Protein AF-S4PDK3-F1 (afdb_monomer_lite)

pLDDT: mean 81.44, std 12.2, range [39.62, 94.69]

Secondary structure (DSSP, 8-state):
-------EEEEEE-TT-----TTPPPSSHHHHHHHHTSEEEEEE-SS-GGG-EE-SHHHHHHS--HHHHHHHHHTTSS---HHHHHS-------SSPPPPPPPPP---

Sequence (108 aa):
ISSDSTSKVYLIRNENAGSIDCNQSWSTFDEYKRHSIAFQKTTLPDSDWEKGSCDCPQFFTKYMCKHILGLAIRLKLTTPPLDAKAVAIERKRKRGRPTKSKPALILQ

Organism: NCBI:txid116150

Radius of gyration: 21.24 Å; chains: 1; bounding box: 57×64×38 Å

Foldseek 3Di:
DDDDQPKDKDKAADPQQDDDDPPDDDPDPVSVVSNVVRIKIKIAGPQCLLCIDIPDPVCVVPVDDPVSVVVCVVSVVDDDDPVVVVPPPDPPPPPDDDDDDDDDDDDD

Structure (mmCIF, N/CA/C/O backbone):
data_AF-S4PDK3-F1
#
_entry.id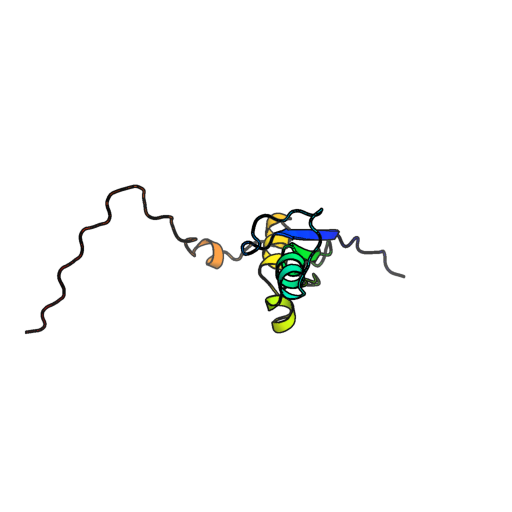   AF-S4PDK3-F1
#
loop_
_atom_site.group_PDB
_atom_site.id
_atom_site.type_symbol
_atom_site.label_atom_id
_atom_site.label_alt_id
_atom_site.label_comp_id
_atom_site.label_asym_id
_atom_site.label_entity_id
_atom_site.label_seq_id
_atom_site.pdbx_PDB_ins_code
_atom_site.Cartn_x
_atom_site.Cartn_y
_atom_site.Cartn_z
_atom_site.occupancy
_atom_site.B_iso_or_equiv
_atom_site.auth_seq_id
_atom_site.auth_comp_id
_atom_site.auth_asym_id
_atom_site.auth_atom_id
_atom_site.pdbx_PDB_model_num
ATOM 1 N N . ILE A 1 1 ? 0.318 27.366 14.161 1.00 39.62 1 ILE A N 1
ATOM 2 C CA . ILE A 1 1 ? 1.320 26.520 13.471 1.00 39.62 1 ILE A CA 1
ATOM 3 C C . ILE A 1 1 ? 1.182 25.148 14.113 1.00 39.62 1 ILE A C 1
ATOM 5 O O . ILE A 1 1 ? 1.679 24.946 15.212 1.00 39.62 1 ILE A O 1
ATOM 9 N N . SER A 1 2 ? 0.283 24.324 13.571 1.00 41.81 2 SER A N 1
ATOM 10 C CA . SER A 1 2 ? -0.170 23.089 14.217 1.00 41.81 2 SER A CA 1
ATOM 11 C C . SER A 1 2 ? 0.901 22.012 14.108 1.00 41.81 2 SER A C 1
ATOM 13 O O . SER A 1 2 ? 1.365 21.725 13.009 1.00 41.81 2 SER A O 1
ATOM 15 N N . SER A 1 3 ? 1.246 21.461 15.267 1.00 47.06 3 SER A N 1
ATOM 16 C CA . SER A 1 3 ? 2.031 20.254 15.526 1.00 47.06 3 SER A CA 1
ATOM 17 C C . SER A 1 3 ? 2.126 19.268 14.358 1.00 47.06 3 SER A C 1
ATOM 19 O O . SER A 1 3 ? 1.108 18.727 13.920 1.00 47.06 3 SER A O 1
ATOM 21 N N . ASP A 1 4 ? 3.362 19.007 13.934 1.00 52.31 4 ASP A N 1
ATOM 22 C CA . ASP A 1 4 ? 3.757 17.935 13.024 1.00 52.31 4 ASP A CA 1
ATOM 23 C C . ASP A 1 4 ? 3.099 16.607 13.412 1.00 52.31 4 ASP A C 1
ATOM 25 O O . ASP A 1 4 ? 3.454 15.966 14.403 1.00 52.31 4 ASP A O 1
ATOM 29 N N . SER A 1 5 ? 2.138 16.166 12.607 1.00 61.06 5 SER A N 1
ATOM 30 C CA . SER A 1 5 ? 1.683 14.784 12.634 1.00 61.06 5 SER A CA 1
ATOM 31 C C . SER A 1 5 ? 2.828 13.909 12.124 1.00 61.06 5 SER A C 1
ATOM 33 O O . SER A 1 5 ? 3.147 13.943 10.931 1.00 61.06 5 SER A O 1
ATOM 35 N N . THR A 1 6 ? 3.453 13.140 13.014 1.00 79.38 6 THR A N 1
ATOM 36 C CA . THR A 1 6 ? 4.539 12.203 12.703 1.00 79.38 6 THR A CA 1
ATOM 37 C C . THR A 1 6 ? 4.068 11.158 11.696 1.00 79.38 6 THR A C 1
ATOM 39 O O . THR A 1 6 ? 3.515 10.121 12.048 1.00 79.38 6 THR A O 1
ATOM 42 N N . SER A 1 7 ? 4.250 11.445 10.410 1.00 81.12 7 SER A N 1
ATOM 43 C CA . SER A 1 7 ? 3.904 10.520 9.335 1.00 81.12 7 SER A CA 1
ATOM 44 C C . SER A 1 7 ? 5.002 9.472 9.210 1.00 81.12 7 SER A C 1
ATOM 46 O O . SER A 1 7 ? 6.175 9.810 9.045 1.00 81.12 7 SER A O 1
ATOM 48 N N . LYS A 1 8 ? 4.632 8.192 9.283 1.00 90.38 8 LYS A N 1
ATOM 49 C CA . LYS A 1 8 ? 5.576 7.076 9.147 1.00 90.38 8 LYS A CA 1
ATOM 50 C C . LYS A 1 8 ? 5.553 6.535 7.727 1.00 90.38 8 LYS A C 1
ATOM 52 O O . LYS A 1 8 ? 4.505 6.472 7.084 1.00 90.38 8 LYS A O 1
ATOM 57 N N . VAL A 1 9 ? 6.724 6.132 7.246 1.00 93.19 9 VAL A N 1
ATOM 58 C CA . VAL A 1 9 ? 6.899 5.543 5.916 1.00 93.19 9 VAL A CA 1
ATOM 59 C C . VAL A 1 9 ? 7.101 4.039 6.055 1.00 93.19 9 VAL A C 1
ATOM 61 O O . VAL A 1 9 ? 7.953 3.583 6.814 1.00 93.19 9 VAL A O 1
ATOM 64 N N . TYR A 1 10 ? 6.334 3.275 5.288 1.00 92.44 10 TYR A N 1
ATOM 65 C CA . TYR A 1 10 ? 6.377 1.822 5.220 1.00 92.44 10 TYR A CA 1
ATOM 66 C C . TYR A 1 10 ? 6.753 1.381 3.808 1.00 92.44 10 TYR A C 1
ATOM 68 O O . TYR A 1 10 ? 6.238 1.912 2.825 1.00 92.44 10 TYR A O 1
ATOM 76 N N . LEU A 1 11 ? 7.628 0.382 3.707 1.00 91.31 11 LEU A N 1
ATOM 77 C CA . LEU A 1 11 ? 7.985 -0.259 2.444 1.00 91.31 11 LEU A CA 1
ATOM 78 C C . LEU A 1 11 ? 7.333 -1.640 2.393 1.00 91.31 11 LEU A C 1
ATOM 80 O O . LEU A 1 11 ? 7.644 -2.514 3.202 1.00 91.31 11 LEU A O 1
ATOM 84 N N . ILE A 1 12 ? 6.409 -1.834 1.455 1.00 89.88 12 ILE A N 1
ATOM 85 C CA . ILE A 1 12 ? 5.692 -3.098 1.271 1.00 89.88 12 ILE A CA 1
ATOM 86 C C . ILE A 1 12 ? 6.261 -3.792 0.044 1.00 89.88 12 ILE A C 1
ATOM 88 O O . ILE A 1 12 ? 6.200 -3.256 -1.058 1.00 89.88 12 ILE A O 1
ATOM 92 N N . ARG A 1 13 ? 6.807 -4.995 0.217 1.00 86.06 13 ARG A N 1
ATOM 93 C CA . ARG A 1 13 ? 7.316 -5.777 -0.911 1.00 86.06 13 ARG A CA 1
ATOM 94 C C . ARG A 1 13 ? 6.174 -6.142 -1.860 1.00 86.06 13 ARG A C 1
ATOM 96 O O . ARG A 1 13 ? 5.139 -6.647 -1.431 1.00 86.06 13 ARG A O 1
ATOM 103 N N . ASN A 1 14 ? 6.391 -5.919 -3.148 1.00 81.62 14 ASN A N 1
ATOM 104 C CA . ASN A 1 14 ? 5.505 -6.361 -4.207 1.00 81.62 14 ASN A CA 1
ATOM 105 C C . ASN A 1 14 ? 5.645 -7.876 -4.395 1.00 81.62 14 ASN A C 1
ATOM 107 O O . ASN A 1 14 ? 6.742 -8.396 -4.580 1.00 81.62 14 ASN A O 1
ATOM 111 N N . GLU A 1 15 ? 4.519 -8.577 -4.361 1.00 73.25 15 GLU A N 1
ATOM 112 C CA . GLU A 1 15 ? 4.423 -10.036 -4.480 1.00 73.25 15 GLU A CA 1
ATOM 113 C C . GLU A 1 15 ? 4.937 -10.543 -5.839 1.00 73.25 15 GLU A C 1
ATOM 115 O O . GLU A 1 15 ? 5.462 -11.647 -5.935 1.00 73.25 15 GLU A O 1
ATOM 120 N N . ASN A 1 16 ? 4.835 -9.707 -6.877 1.00 71.94 16 ASN A N 1
ATOM 121 C CA . ASN A 1 16 ? 5.322 -10.010 -8.224 1.00 71.94 16 ASN A CA 1
ATOM 122 C C . ASN A 1 16 ? 6.819 -9.725 -8.400 1.00 71.94 16 ASN A C 1
ATOM 124 O O . ASN A 1 16 ? 7.384 -10.019 -9.453 1.00 71.94 16 ASN A O 1
ATOM 128 N N . ALA A 1 17 ? 7.463 -9.117 -7.404 1.00 69.56 17 ALA A N 1
ATOM 129 C CA . ALA A 1 17 ? 8.895 -8.905 -7.446 1.00 69.56 17 ALA A CA 1
ATOM 130 C C . ALA A 1 17 ? 9.600 -10.218 -7.114 1.00 69.56 17 ALA A C 1
ATOM 132 O O . ALA A 1 17 ? 9.403 -10.782 -6.035 1.00 69.56 17 ALA A O 1
ATOM 133 N N . GLY A 1 18 ? 10.433 -10.693 -8.040 1.00 72.31 18 GLY A N 1
ATOM 134 C CA . GLY A 1 18 ? 11.300 -11.847 -7.820 1.00 72.31 18 GLY A CA 1
ATOM 135 C C . GLY A 1 18 ? 12.312 -11.628 -6.687 1.00 72.31 18 GLY A C 1
ATOM 136 O O . GLY A 1 18 ? 12.161 -10.767 -5.813 1.00 72.31 18 GLY A O 1
ATOM 137 N N . SER A 1 19 ? 13.381 -12.422 -6.671 1.00 74.56 19 SER A N 1
ATOM 138 C CA . SER A 1 19 ? 14.538 -12.123 -5.822 1.00 74.56 19 SER A CA 1
ATOM 139 C C . SER A 1 19 ? 15.125 -10.767 -6.221 1.00 74.56 19 SER A C 1
ATOM 141 O O . SER A 1 19 ? 15.396 -10.533 -7.396 1.00 74.56 19 SER A O 1
ATOM 143 N N . ILE A 1 20 ? 15.287 -9.872 -5.249 1.00 71.00 20 ILE A N 1
ATOM 144 C CA . ILE A 1 20 ? 15.878 -8.548 -5.454 1.00 71.00 20 ILE A CA 1
ATOM 145 C C . ILE A 1 20 ? 17.266 -8.604 -4.833 1.00 71.00 20 ILE A C 1
ATOM 147 O O . ILE A 1 20 ? 17.374 -8.790 -3.621 1.00 71.00 20 ILE A O 1
ATOM 151 N N . ASP A 1 21 ? 18.296 -8.452 -5.654 1.00 75.25 21 ASP A N 1
ATOM 152 C CA . ASP A 1 21 ? 19.640 -8.137 -5.185 1.00 75.25 21 ASP A CA 1
ATOM 153 C C . ASP A 1 21 ? 19.830 -6.621 -5.296 1.00 75.25 21 ASP A C 1
ATOM 155 O O . ASP A 1 21 ? 19.724 -6.045 -6.379 1.00 75.25 21 ASP A O 1
ATOM 159 N N . CYS A 1 22 ? 20.042 -5.956 -4.161 1.00 68.75 22 CYS A N 1
ATOM 160 C CA . CYS A 1 22 ? 20.239 -4.509 -4.108 1.00 68.75 22 CYS A CA 1
ATOM 161 C C . CYS A 1 22 ? 21.620 -4.064 -4.613 1.00 68.75 22 CYS A C 1
ATOM 163 O O . CYS A 1 22 ? 21.813 -2.868 -4.817 1.00 68.75 22 CYS A O 1
ATOM 165 N N . ASN A 1 23 ? 22.551 -4.997 -4.837 1.00 75.50 23 ASN A N 1
ATOM 166 C CA . ASN A 1 23 ? 23.892 -4.715 -5.354 1.00 75.50 23 ASN A CA 1
ATOM 167 C C . ASN A 1 23 ? 24.024 -4.968 -6.863 1.00 75.50 23 ASN A C 1
ATOM 169 O O . ASN A 1 23 ? 25.102 -4.783 -7.428 1.00 75.50 23 ASN A O 1
ATOM 173 N N . GLN A 1 24 ? 22.948 -5.395 -7.525 1.00 74.81 24 GLN A N 1
ATOM 174 C CA . GLN A 1 24 ? 22.968 -5.686 -8.951 1.00 74.81 24 GLN A CA 1
ATOM 175 C C . GLN A 1 24 ? 22.796 -4.401 -9.771 1.00 74.81 24 GLN A C 1
ATOM 177 O O . GLN A 1 24 ? 21.829 -3.659 -9.599 1.00 74.81 24 GLN A O 1
ATOM 182 N N . SER A 1 25 ? 23.730 -4.143 -10.688 1.00 79.06 25 SER A N 1
ATOM 183 C CA . SER A 1 25 ? 23.577 -3.089 -11.687 1.00 79.06 25 SER A CA 1
ATOM 184 C C . SER A 1 25 ? 22.535 -3.497 -12.729 1.00 79.06 25 SER A C 1
ATOM 186 O O . SER A 1 25 ? 22.462 -4.654 -13.146 1.00 79.06 25 SER A O 1
ATOM 188 N N . TRP A 1 26 ? 21.712 -2.540 -13.156 1.00 82.00 26 TRP A N 1
ATOM 189 C CA . TRP A 1 26 ? 20.716 -2.766 -14.201 1.00 82.00 26 TRP A CA 1
ATOM 190 C C . TRP A 1 26 ? 21.315 -2.429 -15.559 1.00 82.00 26 TRP A C 1
ATOM 192 O O . TRP A 1 26 ? 21.878 -1.350 -15.742 1.00 82.00 26 TRP A O 1
ATOM 202 N N . SER A 1 27 ? 21.183 -3.350 -16.510 1.00 84.19 27 SER A N 1
ATOM 203 C CA . SER A 1 27 ? 21.700 -3.170 -17.869 1.00 84.19 27 SER A CA 1
ATOM 204 C C . SER A 1 27 ? 20.646 -2.589 -18.813 1.00 84.19 27 SER A C 1
ATOM 206 O O . SER A 1 27 ? 20.979 -1.927 -19.795 1.00 84.19 27 SER A O 1
ATOM 208 N N . THR A 1 28 ? 19.363 -2.792 -18.494 1.00 88.38 28 THR A N 1
ATOM 209 C CA . THR A 1 28 ? 18.230 -2.305 -19.286 1.00 88.38 28 THR A CA 1
ATOM 210 C C . THR A 1 28 ? 17.216 -1.543 -18.437 1.00 88.38 28 THR A C 1
ATOM 212 O O . THR A 1 28 ? 17.068 -1.762 -17.232 1.00 88.38 28 THR A O 1
ATOM 215 N N . PHE A 1 29 ? 16.456 -0.657 -19.087 1.00 85.88 29 PHE A N 1
ATOM 216 C CA . PHE A 1 29 ? 15.356 0.056 -18.436 1.00 85.88 29 PHE A CA 1
ATOM 217 C C . PHE A 1 29 ? 14.260 -0.896 -17.931 1.00 85.88 29 PHE A C 1
ATOM 219 O O . PHE A 1 29 ? 13.668 -0.648 -16.883 1.00 85.88 29 PHE A O 1
ATOM 226 N N . ASP A 1 30 ? 14.012 -2.005 -18.631 1.00 83.19 30 ASP A N 1
ATOM 227 C CA . ASP A 1 30 ? 13.011 -2.994 -18.220 1.00 83.19 30 ASP A CA 1
ATOM 228 C C . ASP A 1 30 ? 13.424 -3.758 -16.958 1.00 83.19 30 ASP A C 1
ATOM 230 O O . ASP A 1 30 ? 12.579 -4.027 -16.100 1.00 83.19 30 ASP A O 1
ATOM 234 N N . GLU A 1 31 ? 14.715 -4.070 -16.802 1.00 80.38 31 GLU A N 1
ATOM 235 C CA . GLU A 1 31 ? 15.258 -4.604 -15.549 1.00 80.38 31 GLU A CA 1
ATOM 236 C C . GLU A 1 31 ? 15.055 -3.606 -14.413 1.00 80.38 31 GLU A C 1
ATOM 238 O O . GLU A 1 31 ? 14.419 -3.942 -13.411 1.00 80.38 31 GLU A O 1
ATOM 243 N N . TYR A 1 32 ? 15.485 -2.355 -14.607 1.00 82.31 32 TYR A N 1
ATOM 244 C CA . TYR A 1 32 ? 15.256 -1.285 -13.635 1.00 82.31 32 TYR A CA 1
ATOM 245 C C . TYR A 1 32 ? 13.776 -1.176 -13.250 1.00 82.31 32 TYR A C 1
ATOM 247 O O . TYR A 1 32 ? 13.446 -1.161 -12.068 1.00 82.31 32 TYR A O 1
ATOM 255 N N . LYS A 1 33 ? 12.867 -1.158 -14.231 1.00 79.50 33 LYS A N 1
ATOM 256 C CA . LYS A 1 33 ? 11.422 -1.022 -14.014 1.00 79.50 33 LYS A CA 1
ATOM 257 C C . LYS A 1 33 ? 10.839 -2.177 -13.198 1.00 79.50 33 LYS A C 1
ATOM 259 O O . LYS A 1 33 ? 9.956 -1.958 -12.372 1.00 79.50 33 LYS A O 1
ATOM 264 N N . ARG A 1 34 ? 11.313 -3.410 -13.398 1.00 75.88 34 ARG A N 1
ATOM 265 C CA . ARG A 1 34 ? 10.886 -4.559 -12.577 1.00 75.88 34 ARG A CA 1
ATOM 266 C C . ARG A 1 34 ? 11.333 -4.404 -11.124 1.00 75.88 34 ARG A C 1
ATOM 268 O O . ARG A 1 34 ? 10.567 -4.730 -10.220 1.00 75.88 34 ARG A O 1
ATOM 275 N N . HIS A 1 35 ? 12.540 -3.885 -10.903 1.00 76.50 35 HIS A N 1
ATOM 276 C CA . HIS A 1 35 ? 13.092 -3.674 -9.564 1.00 76.50 35 HIS A CA 1
ATOM 277 C C . HIS A 1 35 ? 12.556 -2.412 -8.873 1.00 76.50 35 HIS A C 1
ATOM 279 O O . HIS A 1 35 ? 12.396 -2.410 -7.656 1.00 76.50 35 HIS A O 1
ATOM 285 N N . SER A 1 36 ? 12.207 -1.358 -9.611 1.00 74.31 36 SER A N 1
ATOM 286 C CA . SER A 1 36 ? 11.707 -0.105 -9.032 1.00 74.31 36 SER A CA 1
ATOM 287 C C . SER A 1 36 ? 10.303 -0.246 -8.443 1.00 74.31 36 SER A C 1
ATOM 289 O O . SER A 1 36 ? 9.985 0.394 -7.448 1.00 74.31 36 SER A O 1
ATOM 291 N N . ILE A 1 37 ? 9.486 -1.150 -8.992 1.00 75.06 37 ILE A N 1
ATOM 292 C CA . ILE A 1 37 ? 8.135 -1.469 -8.494 1.00 75.06 37 ILE A CA 1
ATOM 293 C C . ILE A 1 37 ? 8.195 -2.599 -7.446 1.00 75.06 37 ILE A C 1
ATOM 295 O O . ILE A 1 37 ? 7.165 -3.100 -6.981 1.00 75.06 37 ILE A O 1
ATOM 299 N N . ALA A 1 38 ? 9.399 -3.043 -7.074 1.00 82.38 38 ALA A N 1
ATOM 300 C CA . ALA A 1 38 ? 9.576 -4.179 -6.186 1.00 82.38 38 ALA A CA 1
ATOM 301 C C . ALA A 1 38 ? 9.172 -3.896 -4.739 1.00 82.38 38 ALA A C 1
ATOM 303 O O . ALA A 1 38 ? 8.800 -4.814 -4.007 1.00 82.38 38 ALA A O 1
ATOM 304 N N . PHE A 1 39 ? 9.189 -2.627 -4.347 1.00 86.25 39 PHE A N 1
ATOM 305 C CA . PHE A 1 39 ? 8.622 -2.147 -3.100 1.00 86.25 39 PHE A CA 1
ATOM 306 C C . PHE A 1 39 ? 7.611 -1.050 -3.404 1.00 86.25 39 PHE A C 1
ATOM 308 O O . PHE A 1 39 ? 7.775 -0.289 -4.349 1.00 86.25 39 PHE A O 1
ATOM 315 N N . GLN A 1 40 ? 6.561 -1.000 -2.598 1.00 89.50 40 GLN A N 1
ATOM 316 C CA . GLN A 1 40 ? 5.558 0.049 -2.604 1.00 89.50 40 GLN A CA 1
ATOM 317 C C . GLN A 1 40 ? 5.764 0.885 -1.347 1.00 89.50 40 GLN A C 1
ATOM 319 O O . GLN A 1 40 ? 5.629 0.384 -0.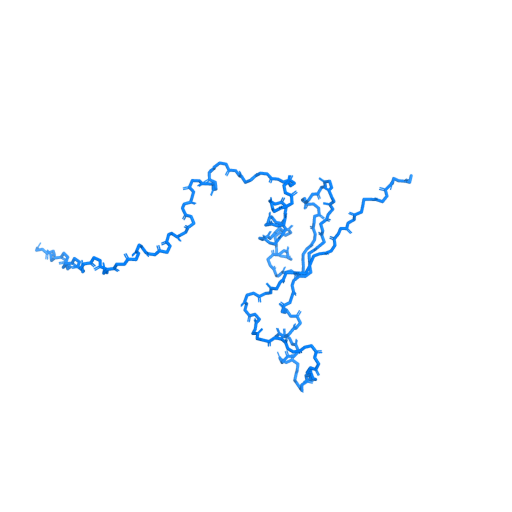222 1.00 89.50 40 GLN A O 1
ATOM 324 N N . LYS A 1 41 ? 6.132 2.147 -1.529 1.00 92.38 41 LYS A N 1
ATOM 325 C CA . LYS A 1 41 ? 6.230 3.142 -0.474 1.00 92.38 41 LYS A CA 1
ATOM 326 C C . LYS A 1 41 ? 4.832 3.614 -0.086 1.00 92.38 41 LYS A C 1
ATOM 328 O O . LYS A 1 41 ? 4.102 4.212 -0.872 1.00 92.38 41 LYS A O 1
ATOM 333 N N . THR A 1 42 ? 4.476 3.383 1.172 1.00 94.00 42 THR A N 1
ATOM 334 C CA . THR A 1 42 ? 3.224 3.861 1.762 1.00 94.00 42 THR A CA 1
ATOM 335 C C . THR A 1 42 ? 3.524 4.768 2.945 1.00 94.00 42 THR A C 1
ATOM 337 O O .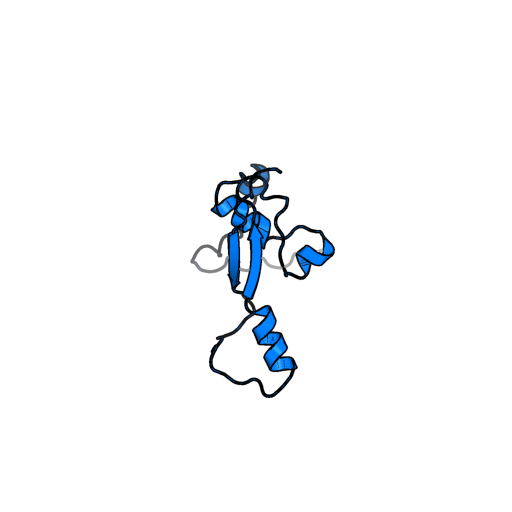 THR A 1 42 ? 4.174 4.350 3.899 1.00 94.00 42 THR A O 1
ATOM 340 N N . THR A 1 43 ? 3.054 6.006 2.892 1.00 94.62 43 THR A N 1
ATOM 341 C CA . THR A 1 43 ? 3.126 6.963 3.998 1.00 94.62 43 THR A CA 1
ATOM 342 C C . THR A 1 43 ? 1.791 6.962 4.723 1.00 94.62 43 THR A C 1
ATOM 344 O O . THR A 1 43 ? 0.755 7.157 4.088 1.00 94.62 43 THR A O 1
ATOM 347 N N . LEU A 1 44 ? 1.805 6.754 6.037 1.00 92.88 44 LEU A N 1
ATOM 348 C CA . LEU A 1 44 ? 0.598 6.734 6.857 1.00 92.88 44 LEU A CA 1
ATOM 349 C C . LEU A 1 44 ? 0.737 7.721 8.030 1.00 92.88 44 LEU A C 1
ATOM 351 O O . LEU A 1 44 ? 1.707 7.615 8.789 1.00 92.88 44 LEU A O 1
ATOM 355 N N . PRO A 1 45 ? -0.198 8.674 8.189 1.00 90.38 45 PRO A N 1
ATOM 356 C CA . PRO A 1 45 ? -0.316 9.477 9.402 1.00 90.38 45 PRO A CA 1
ATOM 357 C C . PRO A 1 45 ? -0.799 8.619 10.579 1.00 90.38 45 PRO A C 1
ATOM 359 O O . PRO A 1 45 ? -1.596 7.702 10.385 1.00 90.38 45 PRO A O 1
ATOM 362 N N . ASP A 1 46 ? -0.353 8.936 11.797 1.00 81.69 46 ASP A N 1
ATOM 363 C CA . ASP A 1 46 ? -0.738 8.179 12.999 1.00 81.69 46 ASP A CA 1
ATOM 364 C C . ASP A 1 46 ? -2.234 8.351 13.359 1.00 81.69 46 ASP A C 1
ATOM 366 O O . ASP A 1 46 ? -2.853 7.404 13.838 1.00 81.69 46 ASP A O 1
ATOM 370 N N . SER A 1 47 ? -2.829 9.525 13.108 1.00 80.62 47 SER A N 1
ATOM 371 C CA . SER A 1 47 ? -4.224 9.828 13.486 1.00 80.62 47 SER A CA 1
ATOM 372 C C . SER A 1 47 ? -5.230 9.581 12.357 1.00 80.62 47 SER A C 1
ATOM 374 O O . SER A 1 47 ? -6.252 8.932 12.561 1.00 80.62 47 SER A O 1
ATOM 376 N N . ASP A 1 48 ? -4.918 10.062 11.150 1.00 89.81 48 ASP A N 1
ATOM 377 C CA . ASP A 1 48 ? -5.825 10.064 9.997 1.00 89.81 48 ASP A CA 1
ATOM 378 C C . ASP A 1 48 ? -5.292 9.133 8.903 1.00 89.81 48 ASP A C 1
ATOM 380 O O . ASP A 1 48 ? -4.769 9.576 7.876 1.00 89.81 48 ASP A O 1
ATOM 384 N N . TRP A 1 49 ? -5.405 7.823 9.121 1.00 91.44 49 TRP A N 1
ATOM 385 C CA . TRP A 1 49 ? -4.895 6.812 8.187 1.00 91.44 49 TRP A CA 1
ATOM 386 C C . TRP A 1 49 ? -5.481 6.948 6.764 1.00 91.44 49 TRP A C 1
ATOM 388 O O . TRP A 1 49 ? -4.821 6.584 5.792 1.00 91.44 49 TRP A O 1
ATOM 398 N N . GLU A 1 50 ? -6.686 7.515 6.633 1.00 91.75 50 GLU A N 1
ATOM 399 C CA . GLU A 1 50 ? -7.364 7.799 5.356 1.00 91.75 50 GLU A CA 1
ATOM 400 C C . GLU A 1 50 ? -6.627 8.834 4.498 1.00 91.75 50 GLU A C 1
ATOM 402 O O . GLU A 1 50 ? -6.727 8.808 3.275 1.00 91.75 50 GLU A O 1
ATOM 407 N N . LYS A 1 51 ? -5.835 9.716 5.121 1.00 91.94 51 LYS A N 1
ATOM 408 C CA . LYS A 1 51 ? -4.971 10.686 4.428 1.00 91.94 51 LYS A CA 1
ATOM 409 C C . LYS A 1 51 ? -3.616 10.083 4.037 1.00 91.94 51 LYS A C 1
ATOM 411 O O . LYS A 1 51 ? -2.703 10.806 3.638 1.00 91.94 51 LYS A O 1
ATOM 416 N N . GLY A 1 52 ? -3.462 8.767 4.186 1.00 92.50 52 GLY A N 1
ATOM 417 C CA . GLY A 1 52 ? -2.291 8.032 3.736 1.00 92.50 52 GLY A CA 1
ATOM 418 C C . GLY A 1 52 ? -2.062 8.160 2.231 1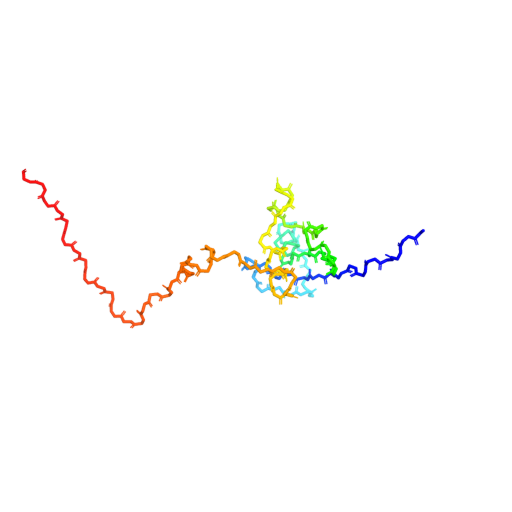.00 92.50 52 GLY A C 1
ATOM 419 O O . GLY A 1 52 ? -2.987 8.358 1.449 1.00 92.50 52 GLY A O 1
ATOM 420 N N . SER A 1 53 ? -0.807 8.013 1.817 1.00 94.56 53 SER A N 1
ATOM 421 C CA . SER A 1 53 ? -0.401 8.049 0.410 1.00 94.56 53 SER A CA 1
ATOM 422 C C . SER A 1 53 ? 0.382 6.796 0.051 1.00 94.56 53 SER A C 1
ATOM 424 O O . SER A 1 53 ? 1.171 6.303 0.857 1.00 94.56 53 SER A O 1
ATOM 426 N N . CYS A 1 54 ? 0.161 6.261 -1.148 1.00 93.75 54 CYS A N 1
ATOM 427 C CA . CYS A 1 54 ? 0.834 5.067 -1.645 1.00 93.75 54 CYS A CA 1
ATOM 428 C C . CYS A 1 54 ? 1.241 5.257 -3.109 1.00 93.75 54 CYS A C 1
ATOM 430 O O . CYS A 1 54 ? 0.488 5.808 -3.902 1.00 93.75 54 CYS A O 1
ATOM 432 N N . ASP A 1 55 ? 2.409 4.756 -3.487 1.00 91.75 55 ASP A N 1
ATOM 433 C CA . ASP A 1 55 ? 2.939 4.787 -4.857 1.00 91.75 55 ASP A CA 1
ATOM 434 C C . ASP A 1 55 ? 2.416 3.657 -5.765 1.00 91.75 55 ASP A C 1
ATOM 436 O O . ASP A 1 55 ? 2.861 3.501 -6.904 1.00 91.75 55 ASP A O 1
ATOM 440 N N . CYS A 1 56 ? 1.440 2.872 -5.303 1.00 89.56 56 CYS A N 1
ATOM 441 C CA . CYS A 1 56 ? 0.894 1.792 -6.114 1.00 89.56 56 CYS A CA 1
ATOM 442 C C . CYS A 1 56 ? -0.087 2.301 -7.188 1.00 89.56 56 CYS A C 1
ATOM 444 O O . CYS A 1 56 ? -0.855 3.236 -6.939 1.00 89.56 56 CYS A O 1
ATOM 446 N N . PRO A 1 57 ? -0.181 1.631 -8.354 1.00 89.00 57 PRO A N 1
ATOM 447 C CA . PRO A 1 57 ? -1.071 2.056 -9.441 1.00 89.00 57 PRO A CA 1
ATOM 448 C C . PRO A 1 57 ? -2.547 2.193 -9.035 1.00 89.00 57 PRO A C 1
ATOM 450 O O . PRO A 1 57 ? -3.254 3.086 -9.501 1.00 89.00 57 PRO A O 1
ATOM 453 N N . GLN A 1 58 ? -3.019 1.326 -8.131 1.00 90.69 58 GLN A N 1
ATOM 454 C CA . GLN A 1 58 ? -4.398 1.381 -7.635 1.00 90.69 58 GLN A CA 1
ATOM 455 C C . GLN A 1 58 ? -4.679 2.672 -6.860 1.00 90.69 58 GLN A C 1
ATOM 457 O O . GLN A 1 58 ? -5.762 3.239 -7.005 1.00 90.69 58 GLN A O 1
ATOM 462 N N . PHE A 1 59 ? -3.705 3.150 -6.079 1.00 94.12 59 PHE A N 1
ATOM 463 C CA . PHE A 1 59 ? -3.838 4.398 -5.336 1.00 94.12 59 PHE A CA 1
ATOM 464 C C . PHE A 1 59 ? -3.949 5.585 -6.288 1.00 94.12 59 PHE A C 1
ATOM 466 O O . PHE A 1 59 ? -4.866 6.377 -6.144 1.00 94.12 59 PHE A O 1
ATOM 473 N N . PHE A 1 60 ? -3.114 5.664 -7.324 1.00 91.62 60 PHE A N 1
ATOM 474 C CA . PHE A 1 60 ? -3.213 6.758 -8.297 1.00 91.62 60 PHE A CA 1
ATOM 475 C C . PHE A 1 60 ? -4.549 6.803 -9.053 1.00 91.62 60 PHE A C 1
ATOM 477 O O .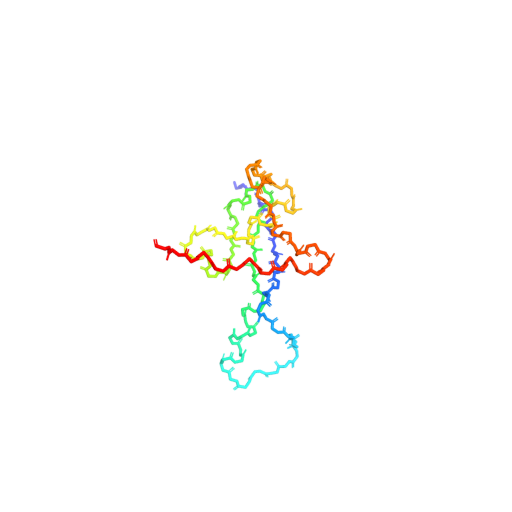 PHE A 1 60 ? -4.930 7.855 -9.548 1.00 91.62 60 PHE A O 1
ATOM 484 N N . THR A 1 61 ? -5.275 5.683 -9.127 1.00 93.12 61 THR A N 1
ATOM 485 C CA . THR A 1 61 ? -6.589 5.632 -9.789 1.00 93.12 61 THR A CA 1
ATOM 486 C C . THR A 1 61 ? -7.736 6.006 -8.848 1.00 93.12 61 THR A C 1
ATOM 488 O O . THR A 1 61 ? -8.690 6.654 -9.262 1.00 93.12 61 THR A O 1
ATOM 491 N N . LYS A 1 62 ? -7.690 5.542 -7.593 1.00 93.38 62 LYS A N 1
ATOM 492 C CA . LYS A 1 62 ? -8.829 5.607 -6.657 1.00 93.38 62 LYS A CA 1
ATOM 493 C C . LYS A 1 62 ? -8.566 6.446 -5.408 1.00 93.38 62 LYS A C 1
ATOM 495 O O . LYS A 1 62 ? -9.442 6.536 -4.558 1.00 93.38 62 LYS A O 1
ATOM 500 N N . TYR A 1 63 ? -7.351 6.966 -5.257 1.00 93.44 63 TYR A N 1
ATOM 501 C CA . TYR A 1 63 ? -6.814 7.569 -4.031 1.00 93.44 63 TYR A CA 1
ATOM 502 C C . TYR A 1 63 ? -6.927 6.668 -2.790 1.00 93.44 63 TYR A C 1
ATOM 504 O O . TYR A 1 63 ? -6.818 7.130 -1.664 1.00 93.44 63 TYR A O 1
ATOM 512 N N . MET A 1 64 ? -7.118 5.360 -2.998 1.00 92.50 64 MET A N 1
ATOM 513 C CA . MET A 1 64 ? -7.250 4.334 -1.969 1.00 92.50 64 MET A CA 1
ATOM 514 C C . MET A 1 64 ? -6.752 2.995 -2.512 1.00 92.50 64 MET A C 1
ATOM 516 O O . MET A 1 64 ? -6.992 2.647 -3.670 1.00 92.50 64 MET A O 1
ATOM 520 N N . CYS A 1 65 ? -6.056 2.219 -1.681 1.00 94.00 65 CYS A N 1
ATOM 521 C CA . CYS A 1 65 ? -5.496 0.931 -2.087 1.00 94.00 65 CYS A CA 1
ATOM 522 C C . CYS A 1 65 ? -5.438 -0.079 -0.935 1.00 94.00 65 CYS A C 1
ATOM 524 O O . CYS A 1 65 ? -5.517 0.274 0.245 1.00 94.00 65 CYS A O 1
ATOM 526 N N . LYS A 1 66 ? -5.226 -1.358 -1.286 1.00 92.00 66 LYS A N 1
ATOM 527 C CA . LYS A 1 66 ? -5.082 -2.450 -0.308 1.00 92.00 66 LYS A CA 1
ATOM 528 C C . LYS A 1 66 ? -3.925 -2.236 0.676 1.00 92.00 66 LYS A C 1
ATOM 530 O O . LYS A 1 66 ? -3.988 -2.732 1.794 1.00 92.00 66 LYS A O 1
ATOM 535 N N . HIS A 1 67 ? -2.885 -1.503 0.275 1.00 93.56 67 HIS A N 1
ATOM 536 C CA . HIS A 1 67 ? -1.702 -1.251 1.098 1.00 93.56 67 HIS A CA 1
ATOM 537 C C . HIS A 1 67 ? -2.006 -0.328 2.282 1.00 93.56 67 HIS A C 1
ATOM 539 O O . HIS A 1 67 ? -1.690 -0.681 3.416 1.00 93.56 67 HIS A O 1
ATOM 545 N N . ILE A 1 68 ? -2.679 0.802 2.032 1.00 94.69 68 ILE A N 1
ATOM 546 C CA . ILE A 1 68 ? -3.109 1.741 3.081 1.00 94.69 68 ILE A CA 1
ATOM 547 C C . ILE A 1 68 ? -4.077 1.045 4.035 1.00 94.69 68 ILE A C 1
ATOM 549 O O . ILE A 1 68 ? -3.847 1.030 5.242 1.00 94.69 68 ILE A O 1
ATOM 553 N N . LEU A 1 69 ? -5.113 0.393 3.494 1.00 93.62 69 LEU A N 1
ATOM 554 C CA . LEU A 1 69 ? -6.124 -0.284 4.307 1.00 93.62 69 LEU A CA 1
ATOM 555 C C . LEU A 1 69 ? -5.519 -1.430 5.134 1.00 93.62 69 LEU A C 1
ATOM 557 O O . LEU A 1 69 ? -5.799 -1.564 6.323 1.00 93.62 69 LEU A O 1
ATOM 561 N N . GLY A 1 70 ? -4.646 -2.236 4.525 1.00 92.94 70 GLY A N 1
ATOM 562 C CA . GLY A 1 70 ? -3.950 -3.326 5.204 1.00 92.94 70 GLY A CA 1
ATOM 563 C C . GLY A 1 70 ? -3.041 -2.835 6.332 1.00 92.94 70 GLY A C 1
ATOM 564 O O . GLY A 1 70 ? -3.039 -3.430 7.411 1.00 92.94 70 GLY A O 1
ATOM 565 N N . LEU A 1 71 ? -2.307 -1.736 6.120 1.00 93.75 71 LEU A N 1
ATOM 566 C CA . LEU A 1 71 ? -1.500 -1.104 7.167 1.00 93.75 71 LEU A CA 1
ATOM 567 C C . LEU A 1 71 ? -2.368 -0.543 8.292 1.00 93.75 71 LEU A C 1
ATOM 569 O O . LEU A 1 71 ? -2.080 -0.818 9.453 1.00 93.75 71 LEU A O 1
ATOM 573 N N . ALA A 1 72 ? -3.446 0.171 7.969 1.00 93.81 72 ALA A N 1
ATOM 574 C CA . ALA A 1 72 ? -4.352 0.738 8.963 1.00 93.81 72 ALA A CA 1
ATOM 575 C C . ALA A 1 72 ? -4.966 -0.346 9.865 1.00 93.81 72 ALA A C 1
ATOM 577 O O . ALA A 1 72 ? -4.983 -0.199 11.088 1.00 93.81 72 ALA A O 1
ATOM 578 N N . ILE A 1 73 ? -5.390 -1.475 9.286 1.00 93.19 73 ILE A N 1
ATOM 579 C CA . ILE A 1 73 ? -5.893 -2.630 10.046 1.00 93.19 73 ILE A CA 1
ATOM 580 C C . ILE A 1 73 ? -4.779 -3.237 10.910 1.00 93.19 73 ILE A C 1
ATOM 582 O O . ILE A 1 73 ? -4.986 -3.507 12.093 1.00 93.19 73 ILE A O 1
ATOM 586 N N . ARG A 1 74 ? -3.580 -3.442 10.346 1.00 92.56 74 ARG A N 1
ATOM 587 C CA . ARG A 1 74 ? -2.435 -4.034 11.063 1.00 92.56 74 ARG A CA 1
ATOM 588 C C . ARG A 1 74 ? -1.980 -3.174 12.244 1.00 92.56 74 ARG A C 1
ATOM 590 O O . ARG A 1 74 ? -1.591 -3.719 13.274 1.00 92.56 74 ARG A O 1
ATOM 597 N N . LEU A 1 75 ? -2.046 -1.855 12.094 1.00 92.00 75 LEU A N 1
ATOM 598 C CA . LEU A 1 75 ? -1.723 -0.868 13.125 1.00 92.00 75 LEU A CA 1
ATOM 599 C C . LEU A 1 75 ? -2.897 -0.588 14.074 1.00 92.00 75 LEU A C 1
ATOM 601 O O . LEU A 1 75 ? -2.748 0.210 14.992 1.00 92.00 75 LEU A O 1
ATOM 605 N N . LYS A 1 76 ? -4.041 -1.265 13.892 1.00 92.19 76 LYS A N 1
ATOM 606 C CA . LYS A 1 76 ? -5.267 -1.098 14.689 1.00 92.19 76 LYS A CA 1
ATOM 607 C C . LYS A 1 76 ? -5.841 0.329 14.659 1.00 92.19 76 LYS A C 1
ATOM 609 O O . LYS A 1 76 ? -6.546 0.717 15.583 1.00 92.19 76 LYS A O 1
ATOM 614 N N . LEU A 1 77 ? -5.575 1.081 13.591 1.00 91.44 77 LEU A N 1
ATOM 615 C CA . LEU A 1 77 ? -6.144 2.416 13.354 1.00 91.44 77 LEU A CA 1
ATOM 616 C C . LEU A 1 77 ? -7.580 2.342 12.826 1.00 91.44 77 LEU A C 1
ATOM 618 O O . LEU A 1 77 ? -8.351 3.284 12.961 1.00 91.44 77 LEU A O 1
ATOM 622 N N . THR A 1 78 ? -7.947 1.209 12.228 1.00 91.69 78 THR A N 1
ATOM 623 C CA . THR A 1 78 ? -9.308 0.937 11.771 1.00 91.69 78 THR A CA 1
ATOM 624 C C . THR A 1 78 ? -9.680 -0.516 12.021 1.00 91.69 78 THR A C 1
ATOM 626 O O . THR A 1 78 ? -8.816 -1.398 12.099 1.00 91.69 78 THR A O 1
ATOM 629 N N . THR A 1 79 ? -10.979 -0.774 12.141 1.00 91.31 79 THR A N 1
ATOM 630 C CA . THR A 1 79 ? -11.509 -2.132 12.248 1.00 91.31 79 THR A CA 1
ATOM 631 C C . THR A 1 79 ? -12.166 -2.528 10.928 1.00 91.31 79 THR A C 1
ATOM 633 O O . THR A 1 79 ? -12.964 -1.762 10.389 1.00 91.31 79 THR A O 1
ATOM 636 N N . PRO A 1 80 ? -11.848 -3.715 10.378 1.00 89.12 80 PRO A N 1
ATOM 637 C CA . PRO A 1 80 ? -12.550 -4.210 9.204 1.00 89.12 80 PRO A CA 1
ATOM 638 C C . PRO A 1 80 ? -14.049 -4.339 9.507 1.00 89.12 80 PRO A C 1
ATOM 640 O O . PRO A 1 80 ? -14.391 -4.827 10.595 1.00 89.12 80 PRO A O 1
ATOM 643 N N . PRO A 1 81 ? -14.934 -3.978 8.561 1.00 89.81 81 PRO A N 1
ATOM 644 C CA . PRO A 1 81 ? -16.370 -4.135 8.743 1.00 89.81 81 PRO A CA 1
ATOM 645 C C . PRO A 1 81 ? -16.727 -5.609 8.976 1.00 89.81 81 PRO A C 1
ATOM 647 O O . PRO A 1 81 ? -16.037 -6.515 8.497 1.00 89.81 81 PRO A O 1
ATOM 650 N N . LEU A 1 82 ? -17.810 -5.858 9.718 1.00 86.31 82 LEU A N 1
ATOM 651 C CA . LEU A 1 82 ? -18.247 -7.220 10.056 1.00 86.31 82 LEU A CA 1
ATOM 652 C C . LEU A 1 82 ? -18.518 -8.061 8.802 1.00 86.31 82 LEU A C 1
ATOM 654 O O . LEU A 1 82 ? -18.120 -9.224 8.757 1.00 86.31 82 LEU A O 1
ATOM 658 N N . ASP A 1 83 ? -19.073 -7.449 7.757 1.00 86.62 83 ASP A N 1
ATOM 659 C CA . ASP A 1 83 ? -19.343 -8.108 6.476 1.00 86.62 83 ASP A CA 1
ATOM 660 C C . ASP A 1 83 ? -18.064 -8.644 5.822 1.00 86.62 83 ASP A C 1
ATOM 662 O O . ASP A 1 83 ? -18.042 -9.758 5.303 1.00 86.62 83 ASP A O 1
ATOM 666 N N . ALA A 1 84 ? -16.949 -7.910 5.927 1.00 83.38 84 ALA A N 1
ATOM 667 C CA . ALA A 1 84 ? -15.660 -8.365 5.410 1.00 83.38 84 ALA A CA 1
ATOM 668 C C . ALA A 1 84 ? -15.097 -9.560 6.198 1.00 83.38 84 ALA A C 1
ATOM 670 O O . ALA A 1 84 ? -14.342 -10.351 5.640 1.00 83.38 84 ALA A O 1
ATOM 671 N N . LYS A 1 85 ? -15.476 -9.729 7.475 1.00 77.75 85 LYS A N 1
ATOM 672 C CA . LYS A 1 85 ? -15.119 -10.921 8.266 1.00 77.75 85 LYS A CA 1
ATOM 673 C C . LYS A 1 85 ? -15.960 -12.142 7.892 1.00 77.75 85 LYS A C 1
ATOM 675 O O . LYS A 1 85 ? -15.494 -13.265 8.070 1.00 77.75 85 LYS A O 1
ATOM 680 N N . ALA A 1 86 ? -17.183 -11.930 7.404 1.00 79.00 86 ALA A N 1
ATOM 681 C CA . ALA A 1 86 ? -18.064 -13.003 6.949 1.00 79.00 86 ALA A CA 1
ATOM 682 C C . ALA A 1 86 ? -17.609 -13.598 5.606 1.00 79.00 86 ALA A C 1
ATOM 684 O O . ALA A 1 86 ? -17.869 -14.772 5.330 1.00 79.00 86 ALA A O 1
ATOM 685 N N . VAL A 1 87 ? -16.886 -12.821 4.791 1.00 77.31 87 VAL A N 1
ATOM 686 C CA . VAL A 1 87 ? -16.247 -13.328 3.574 1.00 77.31 87 VAL A CA 1
ATOM 687 C C . VAL A 1 87 ? -15.163 -14.326 3.966 1.00 77.31 87 VAL A C 1
ATOM 689 O O . VAL A 1 87 ? -14.125 -13.976 4.529 1.00 77.31 87 VAL A O 1
ATOM 692 N N . ALA A 1 88 ? -15.394 -15.599 3.651 1.00 70.50 88 ALA A N 1
ATOM 693 C CA . ALA A 1 88 ? -14.372 -16.617 3.807 1.00 70.50 88 ALA A CA 1
ATOM 694 C C . ALA A 1 88 ? -13.191 -16.280 2.885 1.00 70.50 88 ALA A C 1
ATOM 696 O O . ALA A 1 88 ? -13.278 -16.474 1.674 1.00 70.50 88 ALA A O 1
ATOM 697 N N . ILE A 1 89 ? -12.086 -15.799 3.465 1.00 72.25 89 ILE A N 1
ATOM 698 C CA . ILE A 1 89 ? -10.779 -15.727 2.800 1.00 72.25 89 ILE A CA 1
ATOM 699 C C . ILE A 1 89 ? -10.511 -17.138 2.293 1.00 72.25 89 ILE A C 1
ATOM 701 O O . ILE A 1 89 ? -10.421 -18.055 3.114 1.00 72.25 89 ILE A O 1
ATOM 705 N N . GLU A 1 90 ? -10.525 -17.308 0.968 1.00 59.78 90 GLU A N 1
ATOM 706 C CA . GLU A 1 90 ? -10.603 -18.597 0.282 1.00 59.78 90 GLU A CA 1
ATOM 707 C C . GLU A 1 90 ? -9.900 -19.695 1.073 1.00 59.78 90 GLU A C 1
ATOM 709 O O . GLU A 1 90 ? -8.677 -19.704 1.247 1.00 59.78 90 GLU A O 1
ATOM 714 N N . ARG A 1 91 ? -10.696 -20.623 1.614 1.00 55.19 91 ARG A N 1
ATOM 715 C CA . ARG A 1 91 ? -10.139 -21.777 2.305 1.00 55.19 91 ARG A CA 1
ATOM 716 C C . ARG A 1 91 ? -9.264 -22.494 1.287 1.00 55.19 91 ARG A C 1
ATOM 718 O O . ARG A 1 91 ? -9.792 -23.082 0.342 1.00 55.19 91 ARG A O 1
ATOM 725 N N . LYS A 1 92 ? -7.941 -22.502 1.506 1.00 58.69 92 LYS A N 1
ATOM 726 C CA . LYS A 1 92 ? -7.061 -23.545 0.961 1.00 58.69 92 LYS A CA 1
ATOM 727 C C . LYS A 1 92 ? -7.847 -24.850 1.050 1.00 58.69 92 LYS A C 1
ATOM 729 O O . LYS A 1 92 ? -8.335 -25.189 2.134 1.00 58.69 92 LYS A O 1
ATOM 734 N N . ARG A 1 93 ? -8.051 -25.509 -0.098 1.00 61.81 93 ARG A N 1
ATOM 735 C CA . ARG A 1 93 ? -8.843 -26.745 -0.212 1.00 61.81 93 ARG A CA 1
ATOM 736 C C . ARG A 1 93 ? -8.482 -27.642 0.974 1.00 61.81 93 ARG A C 1
ATOM 738 O O . ARG A 1 93 ? -7.289 -27.809 1.240 1.00 61.81 93 ARG A O 1
ATOM 745 N N . LYS A 1 94 ? -9.475 -28.162 1.714 1.00 66.25 94 LYS A N 1
ATOM 746 C CA . LYS A 1 94 ? -9.206 -29.083 2.835 1.00 66.25 94 LYS A CA 1
ATOM 747 C C . LYS A 1 94 ? -8.202 -30.136 2.349 1.00 66.25 94 LYS A C 1
ATOM 749 O O . LYS A 1 94 ? -8.387 -30.687 1.266 1.00 66.25 94 LYS A O 1
ATOM 754 N N . ARG A 1 95 ? -7.138 -30.387 3.117 1.00 62.53 95 ARG A N 1
ATOM 755 C CA . ARG A 1 95 ? -6.138 -31.412 2.787 1.00 62.53 95 ARG A CA 1
ATOM 756 C C . ARG A 1 95 ? -6.867 -32.748 2.600 1.00 62.53 95 ARG A C 1
ATOM 758 O O . ARG A 1 95 ? -7.532 -33.205 3.524 1.00 62.53 95 ARG A O 1
ATOM 765 N N . GLY A 1 96 ? -6.789 -33.333 1.407 1.00 77.06 96 GLY A N 1
ATOM 766 C CA . GLY A 1 96 ? -7.515 -34.557 1.070 1.00 77.06 96 GLY A CA 1
ATOM 767 C C . GLY A 1 96 ? -7.764 -34.709 -0.429 1.00 77.06 96 GLY A C 1
ATOM 768 O O . GLY A 1 96 ? -7.502 -33.801 -1.218 1.00 77.06 96 GLY A O 1
ATOM 769 N N . ARG A 1 97 ? -8.259 -35.887 -0.820 1.00 74.06 97 ARG A N 1
ATOM 770 C CA . ARG A 1 97 ? -8.606 -36.198 -2.209 1.00 74.06 97 ARG A CA 1
ATOM 771 C C . ARG A 1 97 ? -9.760 -35.291 -2.667 1.00 74.06 97 ARG A C 1
ATOM 773 O O . ARG A 1 97 ? -10.763 -35.224 -1.957 1.00 74.06 97 ARG A O 1
ATOM 780 N N . PRO A 1 98 ? -9.657 -34.630 -3.834 1.00 77.25 98 PRO A N 1
ATOM 781 C CA . PRO A 1 98 ? -10.780 -33.903 -4.413 1.00 77.25 98 PRO A CA 1
ATOM 782 C C . PRO A 1 98 ? -12.013 -34.801 -4.537 1.00 77.25 98 PRO A C 1
ATOM 784 O O . PRO A 1 98 ? -11.895 -35.986 -4.867 1.00 77.25 98 PRO A O 1
ATOM 787 N N . THR A 1 99 ? -13.194 -34.236 -4.290 1.00 75.94 99 THR A N 1
ATOM 788 C CA . THR A 1 99 ? -14.464 -34.913 -4.561 1.00 75.94 99 THR A CA 1
ATOM 789 C C . THR A 1 99 ? -14.491 -35.339 -6.029 1.00 75.94 99 THR A C 1
ATOM 791 O O . THR A 1 99 ? -14.096 -34.564 -6.902 1.00 75.94 99 THR A O 1
ATOM 794 N N . LYS A 1 100 ? -14.914 -36.578 -6.311 1.00 78.81 100 LYS A N 1
ATOM 795 C CA . LYS A 1 100 ? -15.026 -37.069 -7.691 1.00 78.81 100 LYS A CA 1
ATOM 796 C C . LYS A 1 100 ? -15.943 -36.139 -8.496 1.00 78.81 100 LYS A C 1
ATOM 798 O O . LYS A 1 100 ? -16.948 -35.661 -7.972 1.00 78.81 100 LYS A 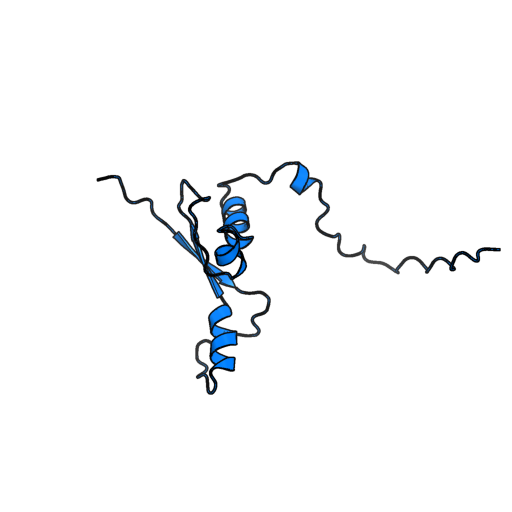O 1
ATOM 803 N N . SER A 1 101 ? -15.574 -35.903 -9.754 1.00 78.88 101 SER A N 1
ATOM 804 C CA . SER A 1 101 ? -16.388 -35.159 -10.717 1.00 78.88 101 SER A CA 1
ATOM 805 C C . SER A 1 101 ? -17.815 -35.717 -10.758 1.00 78.88 101 SER A C 1
ATOM 807 O O . SER A 1 101 ? -17.993 -36.938 -10.779 1.00 78.88 101 SER A O 1
ATOM 809 N N . LYS A 1 102 ? -18.821 -34.836 -10.758 1.00 80.62 102 LYS A N 1
ATOM 810 C CA . LYS A 1 102 ? -20.203 -35.235 -11.046 1.00 80.62 102 LYS A CA 1
ATOM 811 C C . LYS A 1 102 ? -20.326 -35.435 -12.564 1.00 80.62 102 LYS A C 1
ATOM 813 O O . LYS A 1 102 ? -19.812 -34.591 -13.299 1.00 80.62 102 LYS A O 1
ATOM 818 N N . PRO A 1 103 ? -20.970 -36.514 -13.046 1.00 78.69 103 PRO A N 1
ATOM 819 C CA . PRO A 1 103 ? -21.244 -36.664 -14.471 1.00 78.69 103 PRO A CA 1
ATOM 820 C C . PRO A 1 103 ? -22.070 -35.472 -14.967 1.00 78.69 103 PRO A C 1
ATOM 822 O O . PRO A 1 103 ? -22.887 -34.923 -14.221 1.00 78.69 103 PRO A O 1
ATOM 825 N N . ALA A 1 104 ? -21.822 -35.054 -16.208 1.00 80.75 104 ALA A N 1
ATOM 826 C CA . ALA A 1 104 ? -22.594 -33.994 -16.840 1.00 80.75 104 ALA A CA 1
ATOM 827 C C . ALA A 1 104 ? -24.079 -34.385 -16.881 1.00 80.75 104 ALA A C 1
ATOM 829 O O . ALA A 1 104 ? -24.411 -35.545 -17.132 1.00 80.75 104 ALA A O 1
ATOM 830 N N . LEU A 1 105 ? -24.962 -33.419 -16.624 1.00 77.19 105 LEU A N 1
ATOM 831 C CA . LEU A 1 105 ? -26.396 -33.599 -16.828 1.00 77.19 105 LEU A CA 1
ATOM 832 C C . LEU A 1 105 ? -26.635 -33.851 -18.321 1.00 77.19 105 LEU A C 1
ATOM 834 O O . LEU A 1 105 ? -26.356 -32.981 -19.144 1.00 77.19 105 LEU A O 1
ATOM 838 N N . ILE A 1 106 ? -27.137 -35.036 -18.662 1.00 71.81 106 ILE A N 1
ATOM 839 C CA . ILE A 1 106 ? -27.672 -35.312 -19.994 1.00 71.81 106 ILE A CA 1
ATOM 840 C C . ILE A 1 106 ? -29.100 -34.766 -19.987 1.00 71.81 106 ILE A C 1
ATOM 842 O O . ILE A 1 106 ? -29.950 -35.283 -19.265 1.00 71.81 106 ILE A O 1
ATOM 846 N N . LEU A 1 107 ? -29.342 -33.686 -20.730 1.00 65.12 107 LEU A N 1
ATOM 847 C CA . LEU A 1 107 ? -30.699 -33.247 -21.057 1.00 65.12 107 LEU A CA 1
ATOM 848 C C . LEU A 1 107 ? -31.278 -34.264 -22.053 1.00 65.12 107 LEU A C 1
ATOM 850 O O . LEU A 1 107 ? -30.661 -34.493 -23.094 1.00 65.12 107 LEU A O 1
ATOM 854 N N . GLN A 1 108 ? -32.395 -34.904 -21.695 1.00 60.28 108 GLN A N 1
ATOM 855 C CA . GLN A 1 108 ? -33.183 -35.756 -22.595 1.00 60.28 108 GLN A CA 1
ATOM 856 C C . GLN A 1 108 ? -34.241 -34.932 -23.319 1.00 60.28 108 GLN A C 1
ATOM 858 O O . GLN A 1 108 ? -34.805 -34.021 -22.670 1.00 60.28 108 GLN A O 1
#

InterPro domains:
  IPR007527 Zinc finger, SWIM-type [PF04434] (51-75)
  IPR007527 Zinc finger, SWIM-type [PS50966] (39-76)